Protein AF-A0A954KWS2-F1 (afdb_monomer)

Nearest PDB structures (foldseek):
  8ekq-assembly1_A  TM=3.239E-01  e=4.285E+00  Rattus norvegicus
  7t38-assembly1_A  TM=3.135E-01  e=3.886E+00  Rattus norvegicus

Sequence (169 aa):
MMNTNKTGQELPLSAANQIEFSQGGGTGGGTADVEVVRHWTRLLENAERLHTSGEYEVAIVVAQTACEVITERAISKAFGNKGVAELESPVTGFLISYNLGNERVRKLYDALAGDTVAGEGFWEAFKALAKTRNESVHSGRKVSETESRDGLDAASQLVAHIEQKNGLT

Radius of gyration: 21.04 Å; Cα contacts (8 Å, |Δi|>4): 162; chains: 1; bounding box: 71×42×58 Å

Mean predicted aligned error: 10.56 Å

Secondary structure (DSSP, 8-state):
---------PPP--------------------------HHHHHHHHHHHHHHTT-HHHHHHHHHHHHHHHHHHHHHHHHHHTT-GGGHHHHHTT-S---TTSHHHHHHHHHHH---GGGSTTHHHHHHHHHHHHHHHHH-----HHHHHHHHHHHHHHHHHHHHHHT--

pLDDT: mean 84.24, std 23.9, range [30.02, 98.81]

Solvent-accessible surface area (backbone atoms only — not comparable to full-atom values): 10022 Å² total; per-residue (Å²): 137,89,89,86,80,88,83,90,80,83,82,84,90,80,83,82,85,79,80,88,76,93,76,87,86,83,91,78,89,72,80,73,82,76,78,79,80,59,62,34,58,57,28,41,57,49,15,52,53,29,42,77,71,70,39,21,56,59,14,37,46,35,19,51,47,18,39,23,53,48,43,46,53,45,45,56,50,25,28,50,76,71,73,44,51,85,50,43,63,75,57,54,70,76,51,93,59,46,47,59,80,39,67,69,44,31,54,51,42,28,72,54,66,72,49,65,68,80,77,43,93,51,35,68,46,37,44,47,32,57,50,52,36,50,41,26,75,76,67,66,47,86,55,48,70,65,61,28,50,51,22,44,54,21,29,51,52,51,43,53,50,51,29,66,74,62,64,71,116

Structure (mmCIF, N/CA/C/O backbone):
data_AF-A0A954KWS2-F1
#
_entry.id   AF-A0A954KWS2-F1
#
loop_
_atom_site.group_PDB
_atom_site.id
_atom_site.type_symbol
_atom_site.label_atom_id
_atom_site.label_alt_id
_atom_site.label_comp_id
_atom_site.label_asym_id
_atom_site.label_entity_id
_atom_site.label_seq_id
_atom_site.pdbx_PDB_ins_code
_atom_site.Cartn_x
_atom_site.Cartn_y
_atom_site.Cartn_z
_atom_site.occupancy
_atom_site.B_iso_or_equiv
_atom_site.auth_seq_id
_atom_site.auth_comp_id
_atom_site.auth_asym_id
_atom_site.auth_atom_id
_atom_site.pdbx_PDB_model_num
ATOM 1 N N . MET A 1 1 ? 49.921 -15.240 36.204 1.00 37.91 1 MET A N 1
ATOM 2 C CA . MET A 1 1 ? 49.310 -13.976 36.663 1.00 37.91 1 MET A CA 1
ATOM 3 C C . MET A 1 1 ? 47.935 -13.862 36.032 1.00 37.91 1 MET A C 1
ATOM 5 O O . MET A 1 1 ? 47.823 -13.982 34.821 1.00 37.91 1 MET A O 1
ATOM 9 N N . MET A 1 2 ? 46.916 -13.748 36.879 1.00 37.06 2 MET A N 1
ATOM 10 C CA . MET A 1 2 ? 45.514 -13.494 36.539 1.00 37.06 2 M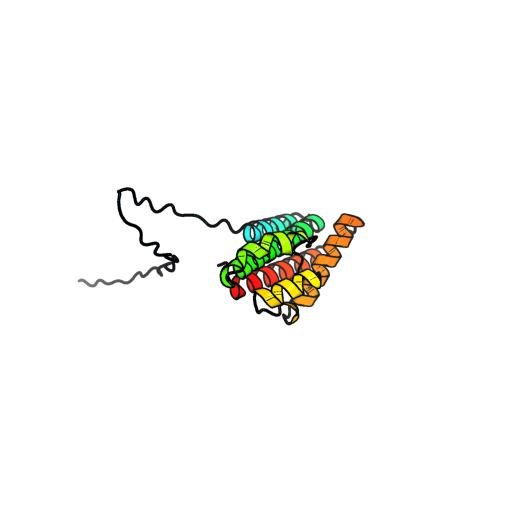ET A CA 1
ATOM 11 C C . MET A 1 2 ? 45.352 -12.085 35.945 1.00 37.06 2 MET A C 1
ATOM 13 O O . MET A 1 2 ? 46.013 -11.173 36.433 1.00 37.06 2 MET A O 1
ATOM 17 N N . ASN A 1 3 ? 44.433 -11.889 34.990 1.00 33.75 3 ASN A N 1
ATOM 18 C CA . ASN A 1 3 ? 43.172 -11.200 35.297 1.00 33.75 3 ASN A CA 1
ATOM 19 C C . ASN A 1 3 ? 42.101 -11.400 34.204 1.00 33.75 3 ASN A C 1
ATOM 21 O O . ASN A 1 3 ? 42.385 -11.370 33.010 1.00 33.75 3 ASN A O 1
ATOM 25 N N . THR A 1 4 ? 40.869 -11.593 34.663 1.00 49.59 4 THR A N 1
ATOM 26 C CA . THR A 1 4 ? 39.605 -11.791 33.938 1.00 49.59 4 THR A CA 1
ATOM 27 C C . THR A 1 4 ? 38.720 -10.549 34.053 1.00 49.59 4 THR A C 1
ATOM 29 O O . THR A 1 4 ? 38.647 -9.997 35.147 1.00 49.59 4 THR A O 1
ATOM 32 N N . ASN A 1 5 ? 37.970 -10.192 33.001 1.00 40.97 5 ASN A N 1
ATOM 33 C CA . ASN A 1 5 ? 36.494 -10.014 32.980 1.00 40.97 5 ASN A CA 1
ATOM 34 C C . ASN A 1 5 ? 36.049 -9.415 31.626 1.00 40.97 5 ASN A C 1
ATOM 36 O O . ASN A 1 5 ? 36.729 -8.541 31.103 1.00 40.97 5 ASN A O 1
ATOM 40 N N . LYS A 1 6 ? 35.062 -10.020 30.936 1.00 38.66 6 LYS A N 1
ATOM 41 C CA . LYS A 1 6 ? 33.593 -9.766 30.999 1.00 38.66 6 LYS A CA 1
ATOM 42 C C . LYS A 1 6 ? 33.274 -8.321 30.593 1.00 38.66 6 LYS A C 1
ATOM 44 O O . LYS A 1 6 ? 33.748 -7.411 31.250 1.00 38.66 6 LYS A O 1
ATOM 49 N N . THR A 1 7 ? 32.528 -8.070 29.518 1.00 39.88 7 THR A N 1
ATOM 50 C CA . THR A 1 7 ? 31.091 -8.379 29.424 1.00 39.88 7 THR A CA 1
ATOM 51 C C . THR A 1 7 ? 30.645 -8.534 27.966 1.00 39.88 7 THR A C 1
ATOM 53 O O . THR A 1 7 ? 30.790 -7.614 27.169 1.00 39.88 7 THR A O 1
ATOM 56 N N . GLY A 1 8 ? 30.042 -9.681 27.645 1.00 41.53 8 GLY A N 1
ATOM 57 C CA . GLY A 1 8 ? 29.026 -9.759 26.602 1.00 41.53 8 GLY A CA 1
ATOM 58 C C . GLY A 1 8 ? 27.692 -9.301 27.187 1.00 41.53 8 GLY A C 1
ATOM 59 O O . GLY A 1 8 ? 27.346 -9.698 28.301 1.00 41.53 8 GLY A O 1
ATOM 60 N N . GLN A 1 9 ? 26.969 -8.462 26.455 1.00 31.81 9 GLN A N 1
ATOM 61 C CA . GLN A 1 9 ? 25.540 -8.255 26.658 1.00 31.81 9 GLN A CA 1
ATOM 62 C C . GLN A 1 9 ? 24.864 -8.185 25.293 1.00 31.81 9 GLN A C 1
ATOM 64 O O . GLN A 1 9 ? 25.036 -7.230 24.540 1.00 31.81 9 GLN A O 1
ATOM 69 N N . GLU A 1 10 ? 24.121 -9.247 25.001 1.00 30.02 10 GLU A N 1
ATOM 70 C CA . GLU A 1 10 ? 23.057 -9.278 24.008 1.00 30.02 10 GLU A CA 1
ATOM 71 C C . GLU A 1 10 ? 21.898 -8.396 24.494 1.00 30.02 10 GLU A C 1
ATOM 73 O O . GLU A 1 10 ? 21.579 -8.353 25.686 1.00 30.02 10 GLU A O 1
ATOM 78 N N . LEU A 1 11 ? 21.293 -7.660 23.564 1.00 32.50 11 LEU A N 1
ATOM 79 C CA . LEU A 1 11 ? 20.122 -6.821 23.805 1.00 32.50 11 LEU A CA 1
ATOM 80 C C . LEU A 1 11 ? 18.876 -7.711 23.962 1.00 32.50 11 LEU A C 1
ATOM 82 O O . LEU A 1 11 ? 18.653 -8.574 23.111 1.00 32.50 11 LEU A O 1
ATOM 86 N N . PRO A 1 12 ? 18.031 -7.514 24.989 1.00 33.06 12 PRO A N 1
ATOM 87 C CA . PRO A 1 12 ? 16.812 -8.295 25.128 1.00 33.06 12 PRO A CA 1
ATOM 88 C C . PRO A 1 12 ? 15.719 -7.778 24.180 1.00 33.06 12 PRO A C 1
ATOM 90 O O . PRO A 1 12 ? 15.275 -6.634 24.280 1.00 33.06 12 PRO A O 1
ATOM 93 N N . LEU A 1 13 ? 15.244 -8.657 23.295 1.00 31.25 13 LEU A N 1
ATOM 94 C CA . LEU A 1 13 ? 13.924 -8.563 22.670 1.00 31.25 13 LEU A CA 1
ATOM 95 C C . LEU A 1 13 ? 12.867 -8.818 23.755 1.00 31.25 13 LEU A C 1
ATOM 97 O O . LEU A 1 13 ? 12.740 -9.938 24.241 1.00 31.25 13 LEU A O 1
ATOM 101 N N . SER A 1 14 ? 12.123 -7.791 24.165 1.00 33.34 14 SER A N 1
ATOM 102 C CA . SER A 1 14 ? 10.970 -7.962 25.056 1.00 33.34 14 SER A CA 1
ATOM 103 C C . SER A 1 14 ? 10.011 -6.778 24.963 1.00 33.34 14 SER A C 1
ATOM 105 O O . SER A 1 14 ? 10.201 -5.762 25.628 1.00 33.34 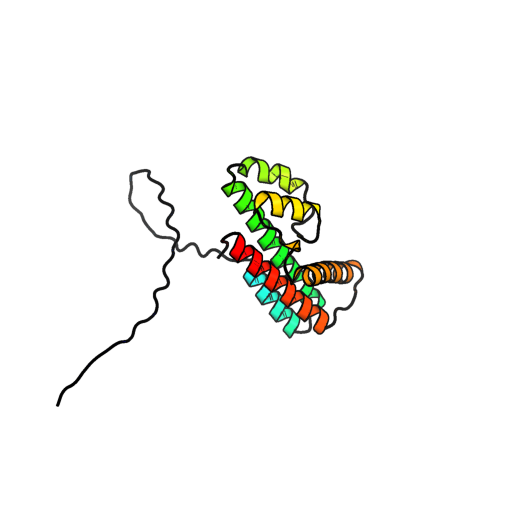14 SER A O 1
ATOM 107 N N . ALA A 1 15 ? 8.929 -6.966 24.211 1.00 31.33 15 ALA A N 1
ATOM 108 C CA . ALA A 1 15 ? 7.631 -6.369 24.512 1.00 31.33 15 ALA A CA 1
ATOM 109 C C . ALA A 1 15 ? 6.527 -7.275 23.938 1.00 31.33 15 ALA A C 1
ATOM 111 O O . ALA A 1 15 ? 5.853 -6.934 22.971 1.00 31.33 15 ALA A O 1
ATOM 112 N N . ALA A 1 16 ? 6.378 -8.474 24.510 1.00 32.84 16 ALA A N 1
ATOM 113 C CA . ALA A 1 16 ? 5.199 -9.301 24.281 1.00 32.84 16 ALA A CA 1
ATOM 114 C C . ALA A 1 16 ? 4.006 -8.646 24.994 1.00 32.84 16 ALA A C 1
ATOM 116 O O . ALA A 1 16 ? 4.032 -8.446 26.210 1.00 32.84 16 ALA A O 1
ATOM 117 N N . ASN A 1 17 ? 2.983 -8.279 24.228 1.00 35.03 17 ASN A N 1
ATOM 118 C CA . ASN A 1 17 ? 1.775 -7.640 24.733 1.00 35.03 17 ASN A CA 1
ATOM 119 C C . ASN A 1 17 ? 0.925 -8.700 25.463 1.00 35.03 17 ASN A C 1
ATOM 121 O O . ASN A 1 17 ? 0.274 -9.526 24.825 1.00 35.03 17 ASN A O 1
ATOM 125 N N . GLN A 1 18 ? 0.981 -8.728 26.798 1.00 31.30 18 GLN A N 1
ATOM 126 C CA . GLN A 1 18 ? 0.177 -9.635 27.621 1.00 31.30 18 GLN A CA 1
ATOM 127 C C . GLN A 1 18 ? -1.221 -9.040 27.816 1.00 31.30 18 GLN A C 1
ATOM 129 O O . GLN A 1 18 ? -1.381 -8.010 28.466 1.00 31.30 18 GLN A O 1
ATOM 134 N N . ILE A 1 19 ? -2.240 -9.686 27.251 1.00 36.72 19 ILE A N 1
ATOM 135 C CA . ILE A 1 19 ? -3.640 -9.394 27.566 1.00 36.72 19 ILE A CA 1
ATOM 136 C C . ILE A 1 19 ? -4.034 -10.306 28.733 1.00 36.72 19 ILE A C 1
ATOM 138 O O . ILE A 1 19 ? -4.178 -11.515 28.557 1.00 36.72 19 ILE A O 1
ATOM 142 N N . GLU A 1 20 ? -4.194 -9.740 29.931 1.00 30.69 20 GLU A N 1
ATOM 143 C CA . GLU A 1 20 ? -4.705 -10.466 31.096 1.00 30.69 20 GLU A CA 1
ATOM 144 C C . GLU A 1 20 ? -6.227 -10.649 30.982 1.00 30.69 20 GLU A C 1
ATOM 146 O O . GLU A 1 20 ? -7.001 -9.713 31.181 1.00 30.69 20 GLU A O 1
ATOM 151 N N . PHE A 1 21 ? -6.672 -11.874 30.694 1.00 32.56 21 PHE A N 1
ATOM 152 C CA . PHE A 1 21 ? -8.049 -12.299 30.951 1.00 32.56 21 PHE A CA 1
ATOM 153 C C . PHE A 1 21 ? -8.086 -13.135 32.233 1.00 32.56 21 PHE A C 1
ATOM 155 O O . PHE A 1 21 ? -7.603 -14.264 32.282 1.00 32.56 21 PHE A O 1
ATOM 162 N N . SER A 1 22 ? -8.684 -12.569 33.281 1.00 35.44 22 SER A N 1
ATOM 163 C CA . SER A 1 22 ? -9.008 -13.279 34.518 1.00 35.44 22 SER A CA 1
ATOM 164 C C . SER A 1 22 ? -10.291 -14.084 34.327 1.00 35.44 22 SER A C 1
ATOM 166 O O . SER A 1 22 ? -11.369 -13.497 34.330 1.00 35.44 22 SER A O 1
ATOM 168 N N . GLN A 1 23 ? -10.180 -15.411 34.193 1.00 37.34 23 GLN A N 1
ATOM 169 C CA . GLN A 1 23 ? -11.155 -16.374 34.724 1.00 37.34 23 GLN A CA 1
ATOM 170 C C . GLN A 1 23 ? -10.451 -17.683 35.108 1.00 37.34 23 GLN A C 1
ATOM 172 O O . GLN A 1 23 ? -9.559 -18.166 34.416 1.00 37.34 23 GLN A O 1
ATOM 177 N N . GLY A 1 24 ? -10.817 -18.204 36.279 1.00 37.44 24 GLY A N 1
ATOM 178 C CA . GLY A 1 24 ? -10.107 -19.271 36.969 1.00 37.44 24 GLY A CA 1
ATOM 179 C C . GLY A 1 24 ? -10.334 -20.684 36.430 1.00 37.44 24 GLY A C 1
ATOM 180 O O . GLY A 1 24 ? -11.378 -21.004 35.873 1.00 37.44 24 GLY A O 1
ATOM 181 N N . GLY A 1 25 ? -9.359 -21.540 36.752 1.00 35.59 25 GLY A N 1
ATOM 182 C CA . GLY A 1 25 ? -9.523 -22.985 36.898 1.00 35.59 25 GLY A CA 1
ATOM 183 C C . GLY A 1 25 ? -9.063 -23.843 35.718 1.00 35.59 25 GLY A C 1
ATOM 184 O O . GLY A 1 25 ? -9.838 -24.103 34.810 1.00 35.59 25 GLY A O 1
ATOM 185 N N . GLY A 1 26 ? -7.851 -24.409 35.823 1.00 34.16 26 GLY A N 1
ATOM 186 C CA . GLY A 1 26 ? -7.528 -25.703 35.199 1.00 34.16 26 GLY A CA 1
ATOM 187 C C . GLY A 1 26 ? -6.439 -25.717 34.122 1.00 34.16 26 GLY A C 1
ATOM 188 O O . GLY A 1 26 ? -6.732 -25.663 32.938 1.00 34.16 26 GLY A O 1
ATOM 189 N N . THR A 1 27 ? -5.191 -25.896 34.574 1.00 48.62 27 THR A N 1
ATOM 190 C CA . THR A 1 27 ? -4.136 -26.761 33.993 1.00 48.62 27 THR A CA 1
ATOM 191 C C . THR A 1 27 ? -4.002 -26.856 32.465 1.00 48.62 27 THR A C 1
ATOM 193 O O . THR A 1 27 ? -4.647 -27.688 31.831 1.00 48.62 27 THR A O 1
ATOM 196 N N . GLY A 1 28 ? -3.026 -26.122 31.916 1.00 40.84 28 GLY A N 1
ATOM 197 C CA . GLY A 1 28 ? -2.479 -26.363 30.574 1.00 40.84 28 GLY A CA 1
ATOM 198 C C . GLY A 1 28 ? -1.927 -25.117 29.881 1.00 40.84 28 GLY A C 1
ATOM 199 O O . GLY A 1 28 ? -2.295 -24.850 28.745 1.00 40.84 28 GLY A O 1
ATOM 200 N N . GLY A 1 29 ? -1.086 -24.326 30.555 1.00 41.09 29 GLY A N 1
ATOM 201 C CA . GLY A 1 29 ? -0.498 -23.106 29.991 1.00 41.09 29 GLY A CA 1
ATOM 202 C C . GLY A 1 29 ? 0.621 -23.400 28.991 1.00 41.09 29 GLY A C 1
ATOM 203 O O . GLY A 1 29 ? 1.785 -23.151 29.286 1.00 41.09 29 GLY A O 1
ATOM 204 N N . GLY A 1 30 ? 0.282 -23.956 27.829 1.00 42.34 30 GLY A N 1
ATOM 205 C CA . GLY A 1 30 ? 1.146 -23.877 26.658 1.00 42.34 30 GLY A CA 1
ATOM 206 C C . GLY A 1 30 ? 1.025 -22.474 26.079 1.00 42.34 30 GLY A C 1
ATOM 207 O O . GLY A 1 30 ? -0.010 -22.134 25.512 1.00 42.34 30 GLY A O 1
ATOM 208 N N . THR A 1 31 ? 2.052 -21.643 26.243 1.00 44.69 31 THR A N 1
ATOM 209 C CA . THR A 1 31 ? 2.180 -20.396 25.486 1.00 44.69 31 THR A CA 1
ATOM 210 C C . THR A 1 31 ? 2.391 -20.780 24.027 1.00 44.69 31 THR A C 1
ATOM 212 O O . THR A 1 31 ? 3.502 -21.112 23.618 1.00 44.69 31 THR A O 1
ATOM 215 N N . ALA A 1 32 ? 1.309 -20.835 23.253 1.00 53.00 32 ALA A N 1
ATOM 216 C CA . ALA A 1 32 ? 1.423 -20.881 21.809 1.00 53.00 32 ALA A CA 1
ATOM 217 C C . ALA A 1 32 ? 2.050 -19.551 21.378 1.00 53.00 32 ALA A C 1
ATOM 219 O O . ALA A 1 32 ? 1.428 -18.502 21.549 1.00 53.00 32 ALA A O 1
ATOM 220 N N . ASP A 1 33 ? 3.279 -19.592 20.865 1.00 43.78 33 ASP A N 1
ATOM 221 C CA . ASP A 1 33 ? 3.847 -18.473 20.118 1.00 43.78 33 ASP A CA 1
ATOM 222 C C . ASP A 1 33 ? 2.984 -18.292 18.869 1.00 43.78 33 ASP A C 1
ATOM 224 O O . ASP A 1 33 ? 3.109 -19.006 17.872 1.00 43.78 33 ASP A O 1
ATOM 228 N N . VAL A 1 34 ? 2.017 -17.383 18.963 1.00 55.28 34 VAL A N 1
ATOM 229 C CA . VAL A 1 34 ? 1.216 -16.973 17.818 1.00 55.28 34 VAL A CA 1
ATOM 230 C C . VAL A 1 34 ? 2.100 -16.051 16.992 1.00 55.28 34 VAL A C 1
ATOM 232 O O . VAL A 1 34 ? 2.187 -14.852 17.250 1.00 55.28 34 VAL A O 1
ATOM 235 N N . GLU A 1 35 ? 2.784 -16.615 15.999 1.00 55.91 35 GLU A N 1
ATOM 236 C CA . GLU A 1 35 ? 3.460 -15.818 14.982 1.00 55.91 35 GLU A CA 1
ATOM 237 C C . GLU A 1 35 ? 2.389 -15.058 14.185 1.00 55.91 35 GLU A C 1
ATOM 239 O O . GLU A 1 35 ? 1.656 -15.626 13.370 1.00 55.91 35 GLU A O 1
ATOM 244 N N . VAL A 1 36 ? 2.263 -13.756 14.441 1.00 64.31 36 VAL A N 1
ATOM 245 C CA . VAL A 1 36 ? 1.394 -12.885 13.648 1.00 64.31 36 VAL A CA 1
ATOM 246 C C . VAL A 1 36 ? 2.033 -12.718 12.272 1.00 64.31 36 VAL A C 1
ATOM 248 O O . VAL A 1 36 ? 2.966 -11.937 12.085 1.00 64.31 36 VAL A O 1
ATOM 251 N N . VAL A 1 37 ? 1.526 -13.462 11.290 1.00 76.44 37 VAL A N 1
ATOM 252 C CA . VAL A 1 37 ? 1.991 -13.360 9.905 1.00 76.44 37 VAL A CA 1
ATOM 253 C C . VAL A 1 37 ? 1.596 -11.999 9.329 1.00 76.44 37 VAL A C 1
ATOM 255 O O . VAL A 1 37 ? 0.427 -11.734 9.042 1.00 76.44 37 VAL A O 1
ATOM 258 N N . ARG A 1 38 ? 2.590 -11.138 9.093 1.00 88.75 38 ARG A N 1
ATOM 259 C CA . ARG A 1 38 ? 2.404 -9.850 8.410 1.00 88.75 38 ARG A CA 1
ATOM 260 C C . ARG A 1 38 ? 2.329 -10.061 6.908 1.00 88.75 38 ARG A C 1
ATOM 262 O O . ARG A 1 38 ? 3.324 -10.002 6.186 1.00 88.75 38 ARG A O 1
ATOM 269 N N . HIS A 1 39 ? 1.124 -10.350 6.429 1.00 93.44 39 HIS A N 1
ATOM 270 C CA . HIS A 1 39 ? 0.891 -10.629 5.012 1.00 93.44 39 HIS A CA 1
ATOM 271 C C . HIS A 1 39 ? 1.349 -9.484 4.096 1.00 93.44 39 HIS A C 1
ATOM 273 O O . HIS A 1 39 ? 1.889 -9.759 3.029 1.00 93.44 39 HIS A O 1
ATOM 279 N N . TRP A 1 40 ? 1.204 -8.223 4.516 1.00 96.06 40 TRP A N 1
ATOM 280 C CA . TRP A 1 40 ? 1.677 -7.067 3.746 1.00 96.06 40 TRP A CA 1
ATOM 281 C C . TRP A 1 40 ? 3.208 -7.031 3.609 1.00 96.06 40 TRP A C 1
ATOM 283 O O . TRP A 1 40 ? 3.701 -6.721 2.530 1.00 96.06 40 TRP A O 1
ATOM 293 N N . THR A 1 41 ? 3.967 -7.430 4.636 1.00 95.75 41 THR A N 1
ATOM 294 C CA . THR A 1 41 ? 5.435 -7.539 4.565 1.00 95.75 41 THR A CA 1
ATOM 295 C C . THR A 1 41 ? 5.853 -8.584 3.536 1.00 95.75 41 THR A C 1
ATOM 297 O O . THR A 1 41 ? 6.631 -8.284 2.635 1.00 95.75 41 THR A O 1
ATOM 300 N N . ARG A 1 42 ? 5.252 -9.782 3.586 1.00 96.75 42 ARG A N 1
ATOM 301 C CA . ARG A 1 42 ? 5.518 -10.842 2.594 1.00 96.75 42 ARG A CA 1
ATOM 302 C C . ARG A 1 42 ? 5.145 -10.417 1.171 1.00 96.75 42 ARG A C 1
ATOM 304 O O . ARG A 1 42 ? 5.783 -10.839 0.210 1.00 96.75 42 ARG A O 1
ATOM 311 N N . LEU A 1 43 ? 4.100 -9.603 1.013 1.00 98.44 43 LEU A N 1
ATOM 312 C CA . LEU A 1 43 ? 3.726 -9.046 -0.287 1.00 98.44 43 LEU A CA 1
ATOM 313 C C . LEU A 1 43 ? 4.783 -8.057 -0.794 1.00 98.44 43 LEU A C 1
ATOM 315 O O . LEU A 1 43 ? 5.191 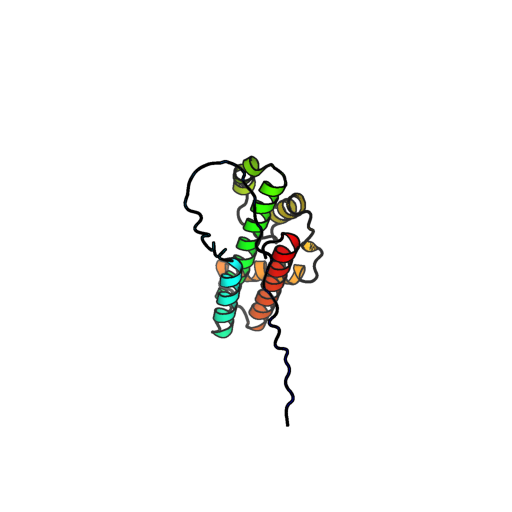-8.187 -1.943 1.00 98.44 43 LEU A O 1
ATOM 319 N N . LEU A 1 44 ? 5.288 -7.140 0.039 1.00 98.31 44 LEU A N 1
ATOM 320 C CA . LEU A 1 44 ? 6.379 -6.239 -0.361 1.00 98.31 44 LEU A CA 1
ATOM 321 C C . LEU A 1 44 ? 7.663 -7.000 -0.721 1.00 98.31 44 LEU A C 1
ATOM 323 O O . LEU A 1 44 ? 8.266 -6.720 -1.753 1.00 98.31 44 LEU A O 1
ATOM 327 N N . GLU A 1 45 ? 8.040 -8.017 0.056 1.00 98.19 45 GLU A N 1
ATOM 328 C CA . GLU A 1 45 ? 9.188 -8.882 -0.258 1.00 98.19 45 GLU A CA 1
ATOM 329 C C . GLU A 1 45 ? 9.024 -9.576 -1.620 1.00 98.19 45 GLU A C 1
ATOM 331 O O . GLU A 1 45 ? 9.961 -9.657 -2.418 1.00 98.19 45 GLU A O 1
ATOM 336 N N . ASN A 1 46 ? 7.818 -10.064 -1.920 1.00 98.56 46 ASN A N 1
ATOM 337 C CA . ASN A 1 46 ? 7.523 -10.662 -3.218 1.00 98.56 46 ASN A CA 1
ATOM 338 C C . ASN A 1 46 ? 7.518 -9.623 -4.348 1.00 98.56 46 ASN A C 1
ATOM 340 O O . ASN A 1 46 ? 7.999 -9.931 -5.438 1.00 98.56 46 ASN A O 1
ATOM 344 N N . ALA A 1 47 ? 7.020 -8.409 -4.103 1.00 98.69 47 ALA A N 1
ATOM 345 C CA . ALA A 1 47 ? 7.074 -7.316 -5.070 1.00 98.69 47 ALA A CA 1
ATOM 346 C C . ALA A 1 47 ? 8.527 -6.965 -5.430 1.00 98.69 47 ALA A C 1
ATOM 348 O O . ALA A 1 47 ? 8.848 -6.861 -6.612 1.00 98.69 47 ALA A O 1
ATOM 349 N N . GLU A 1 48 ? 9.422 -6.887 -4.444 1.00 98.69 48 GLU A N 1
ATOM 350 C CA . GLU A 1 48 ? 10.857 -6.657 -4.670 1.00 98.69 48 GLU A CA 1
ATOM 351 C C . GLU A 1 48 ? 11.514 -7.774 -5.489 1.00 98.69 48 GLU A C 1
ATOM 353 O O . GLU A 1 48 ? 12.295 -7.523 -6.413 1.00 98.69 48 GLU A O 1
ATOM 358 N N . ARG A 1 49 ? 11.163 -9.035 -5.211 1.00 98.75 49 ARG A N 1
ATOM 359 C CA . ARG A 1 49 ? 11.647 -10.176 -6.005 1.00 98.75 49 ARG A CA 1
ATOM 360 C C . ARG A 1 49 ? 11.178 -10.114 -7.457 1.00 98.75 49 ARG A C 1
ATOM 362 O O . ARG A 1 49 ? 11.961 -10.412 -8.359 1.00 98.75 49 ARG A O 1
ATOM 369 N N . LEU A 1 50 ? 9.920 -9.739 -7.684 1.00 98.81 50 LEU A N 1
ATOM 370 C CA . LEU A 1 50 ? 9.354 -9.572 -9.024 1.00 98.81 50 LEU A CA 1
ATOM 371 C C . LEU A 1 50 ? 10.044 -8.431 -9.773 1.00 98.81 50 LEU A C 1
ATOM 373 O O . LEU A 1 50 ? 10.472 -8.624 -10.908 1.00 98.81 50 LEU A O 1
ATOM 377 N N . HIS A 1 51 ? 10.244 -7.292 -9.110 1.00 98.69 51 HIS A N 1
ATOM 378 C CA . HIS A 1 51 ? 10.982 -6.160 -9.662 1.00 98.69 51 HIS A CA 1
ATOM 379 C C . HIS A 1 51 ? 12.400 -6.566 -10.083 1.00 98.69 51 HIS A C 1
ATOM 381 O O . HIS A 1 51 ? 12.802 -6.334 -11.221 1.00 98.69 51 HIS A O 1
ATOM 387 N N . THR A 1 52 ? 13.125 -7.264 -9.206 1.00 98.56 52 THR A N 1
ATOM 388 C CA . THR A 1 52 ? 14.486 -7.759 -9.485 1.00 98.56 52 THR A CA 1
ATOM 389 C C . THR A 1 52 ? 14.523 -8.750 -10.656 1.00 98.56 52 THR A C 1
ATOM 391 O O . THR A 1 52 ? 15.537 -8.879 -11.335 1.00 98.56 52 THR A O 1
ATOM 394 N N . SER A 1 53 ? 13.411 -9.441 -10.919 1.00 98.50 53 SER A N 1
ATOM 395 C CA . SER A 1 53 ? 13.274 -10.388 -12.033 1.00 98.50 53 SER A CA 1
ATOM 396 C C . SER A 1 53 ? 12.844 -9.723 -13.351 1.00 98.50 53 SER A C 1
ATOM 398 O O . SER A 1 53 ? 12.683 -10.421 -14.347 1.00 98.50 53 SER A O 1
ATOM 400 N N . GLY A 1 54 ? 12.649 -8.399 -13.374 1.00 98.38 54 GLY A N 1
ATOM 401 C CA . GLY A 1 54 ? 12.164 -7.659 -14.544 1.00 98.38 54 GLY A CA 1
ATOM 402 C C . GLY A 1 54 ? 10.643 -7.700 -14.742 1.00 98.38 54 GLY A C 1
ATOM 403 O O . GLY A 1 54 ? 10.145 -7.198 -15.746 1.00 98.38 54 GLY A O 1
ATOM 404 N N . GLU A 1 55 ? 9.892 -8.267 -13.793 1.00 98.44 55 GLU A N 1
ATOM 405 C CA . GLU A 1 55 ? 8.428 -8.403 -13.840 1.00 98.44 55 GLU A CA 1
ATOM 406 C C . GLU A 1 55 ? 7.748 -7.157 -13.240 1.00 98.44 55 GLU A C 1
ATOM 408 O O . GLU A 1 55 ? 7.038 -7.220 -12.231 1.00 98.44 55 GLU A O 1
ATOM 413 N N . TYR A 1 56 ? 8.014 -5.992 -13.832 1.00 98.56 56 TYR A N 1
ATOM 414 C CA . TYR A 1 56 ? 7.692 -4.674 -13.271 1.00 98.56 56 TYR A CA 1
ATOM 415 C C . TYR A 1 56 ? 6.194 -4.426 -13.062 1.00 98.56 56 TYR A C 1
ATOM 417 O O . TYR A 1 56 ? 5.784 -3.887 -12.030 1.00 98.56 56 TYR A O 1
ATOM 425 N N . GLU A 1 57 ? 5.362 -4.839 -14.016 1.00 98.31 57 GLU A N 1
ATOM 426 C CA . GLU A 1 57 ? 3.906 -4.731 -13.936 1.00 98.31 57 GLU A CA 1
ATOM 427 C C . GLU A 1 57 ? 3.354 -5.536 -12.755 1.00 98.31 57 GLU A C 1
ATOM 429 O O . GLU A 1 57 ? 2.545 -5.040 -11.966 1.00 98.31 57 GLU A O 1
ATOM 434 N N . VAL A 1 58 ? 3.828 -6.776 -12.606 1.00 98.31 58 VAL A N 1
ATOM 435 C CA . VAL A 1 58 ? 3.400 -7.678 -11.532 1.00 98.31 58 VAL A CA 1
ATOM 436 C C . VAL A 1 58 ? 3.906 -7.168 -10.184 1.00 98.31 58 VAL A C 1
ATOM 438 O O . VAL A 1 58 ? 3.155 -7.185 -9.209 1.00 98.31 58 VAL A O 1
ATOM 441 N N . ALA A 1 59 ? 5.134 -6.644 -10.131 1.00 98.69 59 ALA A N 1
ATOM 442 C CA . ALA A 1 59 ? 5.690 -6.027 -8.931 1.00 98.69 59 ALA A CA 1
ATOM 443 C C . ALA A 1 59 ? 4.799 -4.883 -8.416 1.00 98.69 59 ALA A C 1
ATOM 445 O O . ALA A 1 59 ? 4.456 -4.860 -7.235 1.00 98.69 59 ALA A O 1
ATOM 446 N N . ILE A 1 60 ? 4.337 -3.994 -9.304 1.00 98.44 60 ILE A N 1
ATOM 447 C CA . ILE A 1 60 ? 3.412 -2.902 -8.958 1.00 98.44 60 ILE A CA 1
ATOM 448 C C . ILE A 1 60 ? 2.072 -3.427 -8.426 1.00 98.44 60 ILE A C 1
ATOM 450 O O . ILE A 1 60 ? 1.546 -2.898 -7.444 1.00 98.44 60 ILE A O 1
ATOM 454 N N . VAL A 1 61 ? 1.507 -4.468 -9.046 1.00 98.31 61 VAL A N 1
ATOM 455 C CA . VAL A 1 61 ? 0.245 -5.076 -8.587 1.00 98.31 61 VAL A CA 1
ATOM 456 C C . VAL A 1 61 ? 0.394 -5.642 -7.175 1.00 98.31 61 VAL A C 1
ATOM 458 O O . VAL A 1 61 ? -0.457 -5.399 -6.314 1.00 98.31 61 VAL A O 1
ATOM 461 N N . VAL A 1 62 ? 1.479 -6.371 -6.916 1.00 98.69 62 VAL A N 1
ATOM 462 C CA . VAL A 1 62 ? 1.738 -6.982 -5.607 1.00 98.69 62 VAL A CA 1
ATOM 463 C C . VAL A 1 62 ? 2.037 -5.914 -4.548 1.00 98.69 62 VAL A C 1
ATOM 465 O O . VAL A 1 62 ? 1.492 -5.994 -3.447 1.00 98.69 62 VAL A O 1
ATOM 468 N N . ALA A 1 63 ? 2.804 -4.874 -4.887 1.00 98.62 63 ALA A N 1
ATOM 469 C CA . ALA A 1 63 ? 3.073 -3.745 -3.995 1.00 98.62 63 ALA A CA 1
ATOM 470 C C . ALA A 1 63 ? 1.781 -3.011 -3.597 1.00 98.62 63 ALA A C 1
ATOM 472 O O . ALA A 1 63 ? 1.518 -2.807 -2.413 1.00 98.62 63 ALA A O 1
ATOM 473 N N . GLN A 1 64 ? 0.911 -2.706 -4.565 1.00 98.25 64 GLN A N 1
ATOM 474 C CA . GLN A 1 64 ? -0.400 -2.109 -4.292 1.00 98.25 64 GLN A CA 1
ATOM 475 C C . GLN A 1 64 ? -1.278 -3.022 -3.418 1.00 98.25 64 GLN A C 1
ATOM 477 O O . GLN A 1 64 ? -2.004 -2.538 -2.550 1.00 98.25 64 GLN A O 1
ATOM 482 N N . THR A 1 65 ? -1.200 -4.341 -3.616 1.00 98.44 65 THR A N 1
ATOM 483 C CA . THR A 1 65 ? -1.926 -5.314 -2.783 1.00 98.44 65 THR A CA 1
ATOM 484 C C . THR A 1 65 ? -1.442 -5.268 -1.332 1.00 98.44 65 THR A C 1
ATOM 486 O O . THR A 1 65 ? -2.261 -5.331 -0.419 1.00 98.44 65 THR A O 1
ATOM 489 N N . ALA A 1 66 ? -0.137 -5.093 -1.091 1.00 98.44 66 ALA A N 1
ATOM 490 C CA . ALA A 1 66 ? 0.394 -4.914 0.262 1.00 98.44 66 ALA A CA 1
ATOM 491 C C . ALA A 1 66 ? -0.227 -3.693 0.962 1.00 98.44 66 ALA A C 1
ATOM 493 O O . ALA A 1 66 ? -0.656 -3.799 2.113 1.00 98.44 66 ALA A O 1
ATOM 494 N N . CYS A 1 67 ? -0.339 -2.565 0.250 1.00 98.62 67 CYS A N 1
ATOM 495 C CA . CYS A 1 67 ? -0.971 -1.343 0.751 1.00 98.62 67 CYS A CA 1
ATOM 496 C C . CYS A 1 67 ? -2.455 -1.539 1.099 1.00 98.62 67 CYS A C 1
ATOM 498 O O . CYS A 1 67 ? -2.926 -1.046 2.124 1.00 98.62 67 CYS A O 1
ATOM 500 N N . GLU A 1 68 ? -3.201 -2.257 0.259 1.00 98.38 68 GLU A N 1
ATOM 501 C CA . GLU A 1 68 ? -4.621 -2.542 0.497 1.00 98.38 68 GLU A CA 1
ATOM 502 C C . GLU A 1 68 ? -4.808 -3.458 1.714 1.00 98.38 68 GLU A C 1
ATOM 504 O O . GLU A 1 68 ? -5.624 -3.156 2.583 1.00 98.38 68 GLU A O 1
ATOM 509 N N . VAL A 1 69 ? -3.988 -4.507 1.837 1.00 97.94 69 VAL A N 1
ATOM 510 C CA . VAL A 1 69 ? -4.034 -5.437 2.976 1.00 97.94 69 VAL A CA 1
ATOM 511 C C . VAL A 1 69 ? -3.711 -4.729 4.289 1.00 97.94 69 VAL A C 1
ATOM 513 O O . VAL A 1 69 ? -4.412 -4.933 5.278 1.00 97.94 69 VAL A O 1
ATOM 516 N N . ILE A 1 70 ? -2.672 -3.889 4.346 1.00 97.69 70 ILE A N 1
ATOM 517 C CA . ILE A 1 70 ? -2.372 -3.182 5.598 1.00 97.69 70 ILE A CA 1
ATOM 518 C C . ILE A 1 70 ? -3.447 -2.139 5.940 1.00 97.69 70 ILE A C 1
ATOM 520 O O . ILE A 1 70 ? -3.788 -1.973 7.111 1.00 97.69 70 ILE A O 1
ATOM 524 N N . THR A 1 71 ? -4.027 -1.479 4.933 1.00 98.06 71 THR A N 1
ATOM 525 C CA . THR A 1 71 ? -5.117 -0.515 5.136 1.00 98.06 71 THR A CA 1
ATOM 526 C C . THR A 1 71 ? -6.343 -1.202 5.729 1.00 98.06 71 THR A C 1
ATOM 528 O O . THR A 1 71 ? -6.915 -0.700 6.695 1.00 98.06 71 THR A O 1
ATOM 531 N N . GLU A 1 72 ? -6.722 -2.367 5.198 1.00 97.25 72 GLU A N 1
ATOM 532 C CA . GLU A 1 72 ? -7.794 -3.197 5.753 1.00 97.25 72 GLU A CA 1
ATOM 533 C C . GLU A 1 72 ? -7.536 -3.498 7.234 1.00 97.25 72 GLU A C 1
ATOM 535 O O . GLU A 1 72 ? -8.382 -3.214 8.079 1.00 97.25 72 GLU A O 1
ATOM 540 N N . ARG A 1 73 ? -6.331 -3.974 7.572 1.00 96.94 73 ARG A N 1
ATOM 541 C CA . ARG A 1 73 ? -5.960 -4.306 8.958 1.00 96.94 73 ARG A CA 1
ATOM 542 C C . ARG A 1 73 ? -6.009 -3.102 9.891 1.00 96.94 73 ARG A C 1
ATOM 544 O O . ARG A 1 73 ? -6.465 -3.238 11.027 1.00 96.94 73 ARG A O 1
ATOM 551 N N . ALA A 1 74 ? -5.564 -1.938 9.425 1.00 96.94 74 ALA A N 1
ATOM 552 C CA . ALA A 1 74 ? -5.638 -0.703 10.194 1.00 96.94 74 ALA A CA 1
ATOM 553 C C . ALA A 1 74 ? -7.091 -0.280 10.448 1.00 96.94 74 ALA A C 1
ATOM 555 O O . ALA A 1 74 ? -7.438 0.053 11.581 1.00 96.94 74 ALA A O 1
ATOM 556 N N . ILE A 1 75 ? -7.954 -0.365 9.432 1.00 97.06 75 ILE A N 1
ATOM 557 C CA . ILE A 1 75 ? -9.384 -0.063 9.560 1.00 97.06 75 ILE A CA 1
ATOM 558 C C . ILE A 1 75 ? -10.062 -1.027 10.542 1.00 97.06 75 ILE A C 1
ATOM 560 O O . ILE A 1 75 ? -10.722 -0.560 11.471 1.00 97.06 75 ILE A O 1
ATOM 564 N N . SER A 1 76 ? -9.855 -2.341 10.405 1.00 96.25 76 SER A N 1
ATOM 565 C CA . SER A 1 76 ? -10.409 -3.347 11.326 1.00 96.25 76 SER A CA 1
ATOM 566 C C . SER A 1 76 ?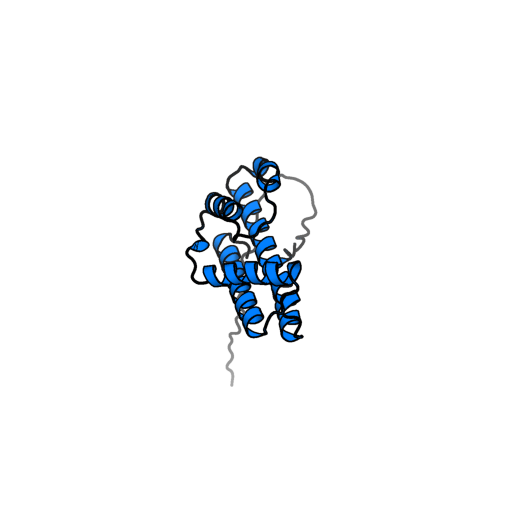 -9.985 -3.089 12.771 1.00 96.25 76 SER A C 1
ATOM 568 O O . SER A 1 76 ? -10.807 -3.058 13.689 1.00 96.25 76 SER A O 1
ATOM 570 N N . LYS A 1 77 ? -8.691 -2.820 12.991 1.00 95.56 77 LYS A N 1
ATOM 571 C CA . LYS A 1 77 ? -8.175 -2.483 14.322 1.00 95.56 77 LYS A CA 1
ATOM 572 C C . LYS A 1 77 ? -8.807 -1.199 14.867 1.00 95.56 77 LYS A C 1
ATOM 574 O O . LYS A 1 77 ? -9.145 -1.140 16.048 1.00 95.56 77 LYS A O 1
ATOM 579 N N . ALA A 1 78 ? -8.996 -0.184 14.028 1.00 96.62 78 ALA A N 1
ATOM 580 C CA . ALA A 1 78 ? -9.590 1.083 14.436 1.00 96.62 78 ALA A CA 1
ATOM 581 C C . ALA A 1 78 ? -11.078 0.953 14.814 1.00 96.62 78 ALA A C 1
ATOM 583 O O . ALA A 1 78 ? -11.502 1.573 15.792 1.00 96.62 78 ALA A O 1
ATOM 584 N N . PHE A 1 79 ? -11.855 0.113 14.117 1.00 97.38 79 PHE A N 1
ATOM 585 C CA . PHE A 1 79 ? -13.222 -0.238 14.531 1.00 97.38 79 PHE A CA 1
ATOM 586 C C . PHE A 1 79 ? -13.245 -0.868 15.929 1.00 97.38 79 PHE A C 1
ATOM 588 O O . PHE A 1 79 ? -14.007 -0.424 16.793 1.00 97.38 79 PHE A O 1
ATOM 595 N N . GLY A 1 80 ? -12.364 -1.846 16.172 1.00 96.25 80 GLY A N 1
ATOM 596 C CA . GLY A 1 80 ? -12.211 -2.482 17.483 1.00 96.25 80 GLY A CA 1
ATOM 597 C C . GLY A 1 80 ? -11.839 -1.484 18.583 1.00 96.25 80 GLY A C 1
ATOM 598 O O . GLY A 1 80 ? -12.498 -1.427 19.619 1.00 96.25 80 GLY A O 1
ATOM 599 N N . ASN A 1 81 ? -10.846 -0.627 18.333 1.00 95.38 81 ASN A N 1
ATOM 600 C CA . ASN A 1 81 ? -10.379 0.375 19.297 1.00 95.38 81 ASN A CA 1
ATOM 601 C C . ASN A 1 81 ? -11.442 1.427 19.650 1.00 95.38 81 ASN A C 1
ATOM 603 O O . ASN A 1 81 ? -11.422 1.969 20.754 1.00 95.38 81 ASN A O 1
ATOM 607 N N . LYS A 1 82 ? -12.361 1.739 18.729 1.00 95.69 82 LYS A N 1
ATOM 608 C CA . LYS A 1 82 ? -13.472 2.669 18.981 1.00 95.69 82 LYS A CA 1
ATOM 609 C C . LYS A 1 82 ? -14.690 2.013 19.637 1.00 95.69 82 LYS A C 1
ATOM 611 O O . LYS A 1 82 ? -15.642 2.724 19.945 1.00 95.69 82 LYS A O 1
ATOM 616 N N . GLY A 1 83 ? -14.675 0.695 19.845 1.00 96.19 83 GLY A N 1
ATOM 617 C CA . GLY A 1 83 ? -15.797 -0.031 20.441 1.00 96.19 83 GLY A CA 1
ATOM 618 C C . GLY A 1 83 ? -17.039 -0.083 19.549 1.00 96.19 83 GLY A C 1
ATOM 619 O O . GLY A 1 83 ? -18.144 -0.129 20.074 1.00 96.19 83 GLY A O 1
ATOM 620 N N . VAL A 1 84 ? -16.852 -0.039 18.225 1.00 97.31 84 VAL A N 1
ATOM 621 C CA . VAL A 1 84 ? -17.924 -0.089 17.210 1.00 97.31 84 VAL A CA 1
ATOM 622 C C . VAL A 1 84 ? -17.670 -1.208 16.192 1.00 97.31 84 VAL A C 1
ATOM 624 O O . VAL A 1 84 ? -17.898 -1.054 14.991 1.00 97.31 84 VAL A O 1
ATOM 627 N N . ALA A 1 85 ? -17.121 -2.333 16.655 1.00 96.69 85 ALA A N 1
ATOM 628 C CA . ALA A 1 85 ? -16.743 -3.467 15.808 1.00 96.69 85 ALA A CA 1
ATOM 629 C C . ALA A 1 85 ? -17.936 -4.051 15.029 1.00 96.69 85 ALA A C 1
ATOM 631 O O . ALA A 1 85 ? -17.786 -4.520 13.905 1.00 96.69 85 ALA A O 1
ATOM 632 N N . GLU A 1 86 ? -19.146 -3.962 15.579 1.00 96.62 86 GLU A N 1
ATOM 633 C CA . GLU A 1 86 ? -20.393 -4.366 14.930 1.00 96.62 86 GLU A CA 1
ATOM 634 C C . GLU A 1 86 ? -20.713 -3.562 13.660 1.00 96.62 86 GLU A C 1
ATOM 636 O O . GLU A 1 86 ? -21.453 -4.042 12.799 1.00 96.62 86 GLU A O 1
ATOM 641 N N 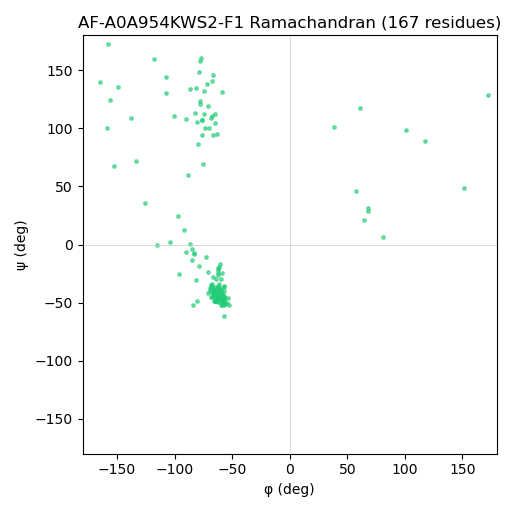. LEU A 1 87 ? -20.146 -2.358 13.520 1.00 96.94 87 LEU A N 1
ATOM 642 C CA . LEU A 1 87 ? -20.304 -1.529 12.329 1.00 96.94 87 LEU A CA 1
ATOM 643 C C . LEU A 1 87 ? -19.303 -1.875 11.225 1.00 96.94 87 LEU A C 1
ATOM 645 O O . LEU A 1 87 ? -19.507 -1.435 10.097 1.00 96.94 87 LEU A O 1
ATOM 649 N N . GLU A 1 88 ? -18.255 -2.654 11.509 1.00 96.44 88 GLU A N 1
ATOM 650 C CA . GLU A 1 88 ? -17.197 -2.935 10.537 1.00 96.44 88 GLU A CA 1
ATOM 651 C C . GLU A 1 88 ? -17.772 -3.552 9.261 1.00 96.44 88 GLU A C 1
ATOM 653 O O . GLU A 1 88 ? -17.708 -2.931 8.206 1.00 96.44 88 GLU A O 1
ATOM 658 N N . SER A 1 89 ? -18.400 -4.726 9.358 1.00 96.62 89 SER A N 1
ATOM 659 C CA . SER A 1 89 ? -18.954 -5.439 8.200 1.00 96.62 89 SER A CA 1
ATOM 660 C C . SER A 1 89 ? -19.986 -4.631 7.393 1.00 96.62 89 SER A C 1
ATOM 662 O O . SER A 1 89 ? -19.825 -4.541 6.172 1.00 96.62 89 SER A O 1
ATOM 664 N N . PRO A 1 90 ? -21.028 -4.017 7.997 1.00 96.50 90 PRO A N 1
ATOM 665 C CA . PRO A 1 90 ? -21.995 -3.244 7.223 1.00 96.50 90 PRO A CA 1
ATOM 666 C C . PRO A 1 90 ? -21.390 -1.979 6.603 1.00 96.50 90 PRO A C 1
ATOM 668 O O . PRO A 1 90 ? -21.868 -1.554 5.558 1.00 96.50 90 PRO A O 1
ATOM 671 N N . VAL A 1 91 ? -20.349 -1.377 7.191 1.00 95.06 91 VAL A N 1
ATOM 672 C CA . VAL A 1 91 ? -19.686 -0.197 6.611 1.00 95.06 91 VAL A CA 1
ATOM 673 C C . VAL A 1 91 ? -18.706 -0.597 5.507 1.00 95.06 91 VAL A C 1
ATOM 675 O O . VAL A 1 91 ? -18.746 -0.022 4.416 1.00 95.06 91 VAL A O 1
ATOM 678 N N . THR A 1 92 ? -17.839 -1.581 5.754 1.00 94.19 92 THR A N 1
ATOM 679 C CA . THR A 1 92 ? -16.822 -2.018 4.786 1.00 94.19 92 THR A CA 1
ATOM 680 C C . THR A 1 92 ? -17.427 -2.761 3.600 1.00 94.19 92 THR A C 1
ATOM 682 O O . THR A 1 92 ? -16.867 -2.696 2.510 1.00 94.19 92 THR A O 1
ATOM 685 N N . GLY A 1 93 ? -18.619 -3.353 3.746 1.00 92.94 93 GLY A N 1
ATOM 686 C CA . GLY A 1 93 ? -19.363 -3.976 2.646 1.00 92.94 93 GLY A CA 1
ATOM 687 C C . GLY A 1 93 ? -19.736 -3.026 1.496 1.00 92.94 93 GLY A C 1
ATOM 688 O O . GLY A 1 93 ? -20.048 -3.487 0.400 1.00 92.94 93 GLY A O 1
ATOM 689 N N . PHE A 1 94 ? -19.675 -1.706 1.706 1.00 91.69 94 PHE A N 1
ATOM 690 C CA . PHE A 1 94 ? -19.862 -0.704 0.648 1.00 91.69 94 PHE A CA 1
ATOM 691 C C . PHE A 1 94 ? -18.561 -0.303 -0.066 1.00 91.69 94 PHE A C 1
ATOM 693 O O . PHE A 1 94 ? -18.599 0.475 -1.027 1.00 91.69 94 PHE A O 1
ATOM 700 N N . LEU A 1 95 ? -17.405 -0.778 0.401 1.00 93.25 95 LEU A N 1
ATOM 701 C CA . LEU A 1 95 ? -16.107 -0.472 -0.189 1.00 93.25 95 LEU A CA 1
ATOM 702 C C . LEU A 1 95 ? -15.798 -1.462 -1.314 1.00 93.25 95 LEU A C 1
ATOM 704 O O . LEU A 1 95 ? -15.949 -2.669 -1.168 1.00 93.25 95 LEU A O 1
ATOM 708 N N . ILE A 1 96 ? -15.333 -0.939 -2.448 1.00 92.06 96 ILE A N 1
ATOM 709 C CA . ILE A 1 96 ? -14.917 -1.763 -3.596 1.00 92.06 96 ILE A CA 1
ATOM 710 C C . ILE A 1 96 ? -13.494 -2.302 -3.389 1.00 92.06 96 ILE A C 1
ATOM 712 O O . ILE A 1 96 ? -13.146 -3.370 -3.883 1.00 92.06 96 ILE A O 1
ATOM 716 N N . SER A 1 97 ? -12.658 -1.548 -2.676 1.00 94.88 97 SER A N 1
ATOM 717 C CA . SER A 1 97 ? -11.295 -1.922 -2.311 1.00 94.88 97 SER A CA 1
ATOM 718 C C . SER A 1 97 ? -10.839 -1.124 -1.092 1.00 94.88 97 SER A C 1
ATOM 720 O O . SER A 1 97 ? -11.499 -0.165 -0.688 1.00 94.88 97 SER A O 1
ATOM 722 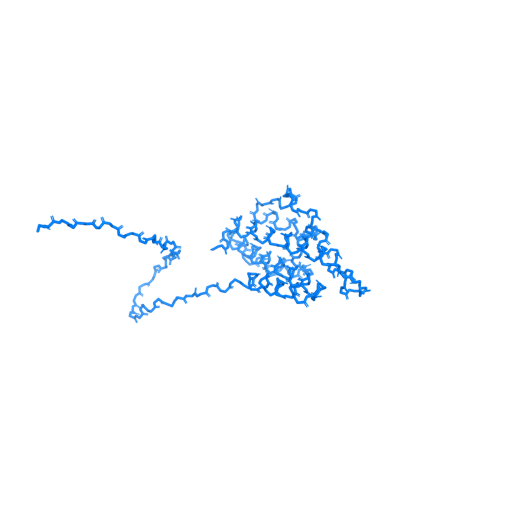N N . TYR A 1 98 ? -9.673 -1.480 -0.556 1.00 97.44 98 TYR A N 1
ATOM 723 C CA . TYR A 1 98 ? -8.999 -0.761 0.528 1.00 97.44 98 TYR A CA 1
ATOM 724 C C . TYR A 1 98 ? -7.916 0.201 0.016 1.00 97.44 98 TYR A C 1
ATOM 726 O O . TYR A 1 98 ? -6.970 0.535 0.723 1.00 97.44 98 TYR A O 1
ATOM 734 N N . ASN A 1 99 ? -8.031 0.666 -1.230 1.00 96.94 99 ASN A N 1
ATOM 735 C CA . ASN A 1 99 ? -7.068 1.608 -1.789 1.00 96.94 99 ASN A CA 1
ATOM 736 C C . ASN A 1 99 ? -7.280 3.007 -1.192 1.00 96.94 99 ASN A C 1
ATOM 738 O O . ASN A 1 99 ? -8.268 3.666 -1.519 1.00 96.94 99 ASN A O 1
ATOM 742 N N . LEU A 1 100 ? -6.329 3.501 -0.396 1.00 97.38 100 LEU A N 1
ATOM 743 C CA . LEU A 1 100 ? -6.385 4.854 0.174 1.00 97.38 100 LEU A CA 1
ATOM 744 C C . LEU A 1 100 ? -6.394 5.963 -0.887 1.00 97.38 100 LEU A C 1
ATOM 746 O O . LEU A 1 100 ? -6.877 7.055 -0.616 1.00 97.38 100 LEU A O 1
ATOM 750 N N . GLY A 1 101 ? -5.965 5.702 -2.125 1.00 95.38 101 GLY A N 1
ATOM 751 C CA . GLY A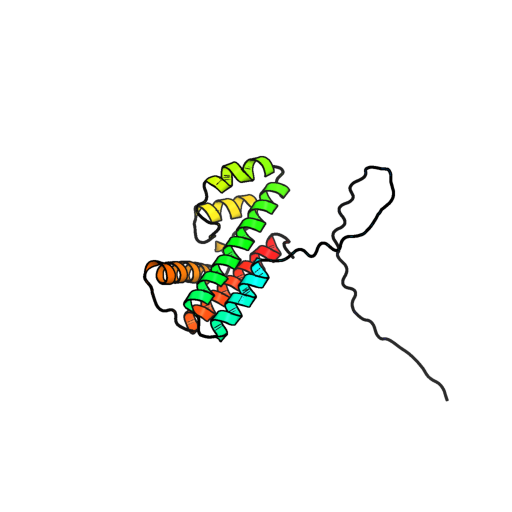 1 101 ? -6.138 6.647 -3.232 1.00 95.38 101 GLY A CA 1
ATOM 752 C C . GLY A 1 101 ? -7.614 6.936 -3.548 1.00 95.38 101 GLY A C 1
ATOM 753 O O . GLY A 1 101 ? -7.933 7.970 -4.135 1.00 95.38 101 GLY A O 1
ATOM 754 N N . ASN A 1 102 ? -8.532 6.055 -3.134 1.00 95.88 102 ASN A N 1
ATOM 755 C CA . ASN A 1 102 ? -9.966 6.297 -3.191 1.00 95.88 102 ASN A CA 1
ATOM 756 C C . ASN A 1 102 ? -10.399 7.225 -2.047 1.00 95.88 102 ASN A C 1
ATOM 758 O O . ASN A 1 102 ? -10.243 6.910 -0.868 1.00 95.88 102 ASN A O 1
ATOM 762 N N . GLU A 1 103 ? -11.028 8.347 -2.395 1.00 95.25 103 GLU A N 1
ATOM 763 C CA . GLU A 1 103 ? -11.442 9.361 -1.424 1.00 95.25 103 GLU A CA 1
ATOM 764 C C . GLU A 1 103 ? -12.361 8.821 -0.316 1.00 95.25 103 GLU A C 1
ATOM 766 O O . GLU A 1 103 ? -12.231 9.242 0.832 1.00 95.25 103 GLU A O 1
ATOM 771 N N . ARG A 1 104 ? -13.269 7.886 -0.631 1.00 95.69 104 ARG A N 1
ATOM 772 C CA . ARG A 1 104 ? -14.192 7.308 0.360 1.00 95.69 104 ARG A CA 1
ATOM 773 C C . ARG A 1 104 ? -13.447 6.442 1.371 1.00 95.69 104 ARG A C 1
ATOM 775 O O . ARG A 1 104 ? -13.677 6.588 2.567 1.00 95.69 104 ARG A O 1
ATOM 782 N N . VAL A 1 105 ? -12.539 5.592 0.890 1.00 97.12 105 VAL A N 1
ATOM 783 C CA . VAL A 1 105 ? -11.700 4.730 1.738 1.00 97.12 105 VAL A CA 1
ATOM 784 C C . VAL A 1 105 ? -10.805 5.589 2.625 1.00 97.12 105 VAL A C 1
ATOM 786 O O . VAL A 1 105 ? -10.761 5.376 3.831 1.00 97.12 105 VAL A O 1
ATOM 789 N N . ARG A 1 106 ? -10.163 6.617 2.053 1.00 97.31 106 ARG A N 1
ATOM 790 C CA . ARG A 1 106 ? -9.328 7.556 2.809 1.00 97.31 106 ARG A CA 1
ATOM 791 C C . ARG A 1 106 ? -10.103 8.275 3.903 1.00 97.31 106 ARG A C 1
ATOM 793 O O . ARG A 1 106 ? -9.663 8.274 5.036 1.00 97.31 106 ARG A O 1
ATOM 800 N N . LYS A 1 107 ? -11.271 8.846 3.595 1.00 96.44 107 LYS A N 1
ATOM 801 C CA . LYS A 1 107 ? -12.092 9.543 4.601 1.00 96.44 107 LYS A CA 1
ATOM 802 C C . LYS A 1 107 ? -12.509 8.623 5.746 1.00 96.44 107 LYS A C 1
ATOM 804 O O . LYS A 1 107 ? -12.540 9.063 6.891 1.00 96.44 107 LYS A O 1
ATOM 809 N N . LEU A 1 108 ? -12.830 7.365 5.441 1.00 96.88 108 LEU A N 1
ATOM 810 C CA . LEU A 1 108 ? -13.129 6.365 6.461 1.00 96.88 108 LEU A CA 1
ATOM 811 C C . LEU A 1 108 ? -11.897 6.071 7.326 1.00 96.88 108 LEU A C 1
ATOM 813 O O . LEU A 1 108 ? -11.999 6.107 8.549 1.00 96.88 108 LEU A O 1
ATOM 817 N N . TYR A 1 109 ? -10.747 5.818 6.697 1.00 97.69 109 TYR A N 1
ATOM 818 C CA . TYR A 1 109 ? -9.479 5.606 7.392 1.00 97.69 109 TYR A CA 1
ATOM 819 C C . TYR A 1 109 ? -9.120 6.804 8.277 1.00 97.69 109 TYR A C 1
ATO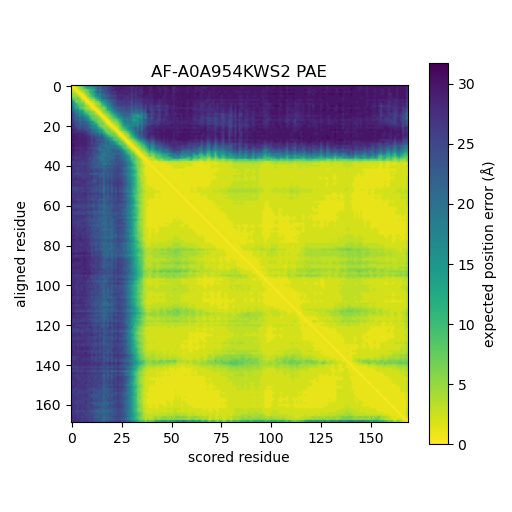M 821 O O . TYR A 1 109 ? -8.931 6.617 9.471 1.00 97.69 109 TYR A O 1
ATOM 829 N N . ASP A 1 110 ? -9.128 8.028 7.747 1.00 96.75 110 ASP A N 1
ATOM 830 C CA . ASP A 1 110 ? -8.790 9.246 8.491 1.00 96.75 110 ASP A CA 1
ATOM 831 C C . ASP A 1 110 ? -9.700 9.413 9.726 1.00 96.75 110 ASP A C 1
ATOM 833 O O . ASP A 1 110 ? -9.231 9.682 10.833 1.00 96.75 110 ASP A O 1
ATOM 837 N N . ALA A 1 111 ? -11.012 9.183 9.570 1.00 95.94 111 ALA A N 1
ATOM 838 C CA . ALA A 1 111 ? -11.982 9.285 10.662 1.00 95.94 111 ALA A CA 1
ATOM 839 C C . ALA A 1 111 ? -11.812 8.193 11.737 1.00 95.94 111 ALA A C 1
ATOM 841 O O . ALA A 1 111 ? -12.042 8.439 12.928 1.00 95.94 111 ALA A O 1
ATOM 842 N N . LEU A 1 112 ? -11.436 6.978 11.330 1.00 96.50 112 LEU A N 1
ATOM 843 C CA . LEU A 1 112 ? -11.267 5.844 12.235 1.00 96.50 112 LEU A CA 1
ATOM 844 C C . LEU A 1 112 ? -9.889 5.838 12.908 1.00 96.50 112 LEU A C 1
ATOM 846 O O . LEU A 1 112 ? -9.804 5.774 14.134 1.00 96.50 112 LEU A O 1
ATOM 850 N N . ALA A 1 113 ? -8.822 5.932 12.125 1.00 94.19 113 ALA A N 1
ATOM 851 C CA . ALA A 1 113 ? -7.440 5.871 12.585 1.00 94.19 113 ALA A CA 1
ATOM 852 C C . ALA A 1 113 ? -6.953 7.188 13.212 1.00 94.19 113 ALA A C 1
ATOM 854 O O . ALA A 1 113 ? -5.979 7.176 13.960 1.00 94.19 113 ALA A O 1
ATOM 855 N N . GLY A 1 114 ? -7.625 8.319 12.952 1.00 94.25 114 GLY A N 1
ATOM 856 C CA . GLY A 1 114 ? -7.170 9.630 13.429 1.00 94.25 114 GLY A CA 1
ATOM 857 C C . GLY A 1 114 ? -5.875 10.086 12.750 1.00 94.25 114 GLY A C 1
ATOM 858 O O . GLY A 1 114 ? -5.055 10.761 13.368 1.00 94.25 114 GLY A O 1
ATOM 859 N N . ASP A 1 115 ? -5.686 9.683 11.497 1.00 94.75 115 ASP A N 1
ATOM 860 C CA . ASP A 1 115 ? -4.499 9.941 10.684 1.00 94.75 115 ASP A CA 1
ATOM 861 C C . ASP A 1 115 ? -4.875 10.769 9.443 1.00 94.75 115 ASP A C 1
ATOM 863 O O . ASP A 1 115 ? -6.041 10.854 9.068 1.00 94.75 115 ASP A O 1
ATOM 867 N N . THR A 1 116 ? -3.910 11.441 8.819 1.00 94.25 116 THR A N 1
ATOM 868 C CA . THR A 1 116 ? -4.122 12.190 7.568 1.00 94.25 116 THR A CA 1
ATOM 869 C C . THR A 1 116 ? -3.007 11.850 6.594 1.00 94.25 116 THR A C 1
ATOM 871 O O . THR A 1 116 ? -2.137 12.662 6.285 1.00 94.25 116 THR A O 1
ATOM 874 N N . VAL A 1 117 ? -3.067 10.626 6.073 1.00 95.12 117 VAL A N 1
ATOM 875 C CA . VAL A 1 117 ? -2.034 10.047 5.198 1.00 95.12 117 VAL A CA 1
ATOM 876 C C . VAL A 1 117 ? -1.782 10.862 3.924 1.00 95.12 117 VAL A C 1
ATOM 878 O O . VAL A 1 117 ? -0.696 10.842 3.357 1.00 95.12 117 VAL A O 1
ATOM 881 N N . ALA A 1 118 ? -2.771 11.639 3.474 1.00 96.00 118 ALA A N 1
ATOM 882 C CA . ALA A 1 118 ? -2.619 12.502 2.306 1.00 96.00 118 ALA A CA 1
ATOM 883 C C . ALA A 1 118 ? -1.737 13.740 2.532 1.00 96.00 118 ALA A C 1
ATOM 885 O O . ALA A 1 118 ? -1.427 14.435 1.567 1.00 96.00 118 ALA A O 1
ATOM 886 N N . GLY A 1 119 ? -1.373 14.034 3.783 1.00 95.31 119 GLY A N 1
ATOM 887 C CA . GLY A 1 119 ? -0.386 15.060 4.115 1.00 95.31 119 GLY A CA 1
ATOM 888 C C . GLY A 1 119 ? 1.061 14.569 4.028 1.00 95.31 119 GLY A C 1
ATOM 889 O O . GLY A 1 119 ? 1.974 15.383 4.140 1.00 95.31 119 GLY A O 1
ATOM 890 N N . GLU A 1 120 ? 1.278 13.267 3.834 1.00 97.25 120 GLU A N 1
ATOM 891 C CA . GLU A 1 120 ? 2.610 12.668 3.844 1.00 97.25 120 GLU A CA 1
ATOM 892 C C . GLU A 1 120 ? 3.366 12.889 2.527 1.00 97.25 120 GLU A C 1
ATOM 894 O O . GLU A 1 120 ? 2.788 12.916 1.438 1.00 97.25 120 GLU A O 1
ATOM 899 N N . GLY A 1 121 ? 4.697 12.996 2.613 1.00 97.75 121 GLY A N 1
ATOM 900 C CA . GLY A 1 121 ? 5.556 13.310 1.463 1.00 97.75 121 GLY A CA 1
ATOM 901 C C . GLY A 1 121 ? 5.515 12.274 0.330 1.00 97.75 121 GLY A C 1
ATOM 902 O O . GLY A 1 121 ? 5.747 12.619 -0.826 1.00 97.75 121 GLY A O 1
ATOM 903 N N . PHE A 1 122 ? 5.166 11.021 0.635 1.00 97.19 122 PHE A N 1
ATOM 904 C CA . PHE A 1 122 ? 5.043 9.938 -0.348 1.00 97.19 122 PHE A CA 1
ATOM 905 C C . PHE A 1 122 ? 3.691 9.912 -1.075 1.00 97.19 122 PHE A C 1
ATOM 907 O O . PHE A 1 122 ? 3.506 9.121 -2.003 1.00 97.19 122 PHE A O 1
ATOM 914 N N . TRP A 1 123 ? 2.722 10.736 -0.662 1.00 98.00 123 TRP A N 1
ATOM 915 C CA . TRP A 1 123 ? 1.325 10.605 -1.079 1.00 98.00 123 TRP A CA 1
ATOM 916 C C . TRP A 1 123 ? 1.117 10.676 -2.597 1.00 98.00 123 TRP A C 1
ATOM 918 O O . TRP A 1 123 ? 0.383 9.869 -3.174 1.00 98.00 123 TRP A O 1
ATOM 928 N N . GLU A 1 124 ? 1.775 11.622 -3.267 1.00 98.19 124 GLU A N 1
ATOM 929 C CA . GLU A 1 124 ? 1.662 11.766 -4.722 1.00 98.19 124 GLU A CA 1
ATOM 930 C C . GLU A 1 124 ? 2.248 10.557 -5.463 1.00 98.19 124 GLU A C 1
ATOM 932 O O . GLU A 1 124 ? 1.641 10.076 -6.422 1.00 98.19 124 GLU A O 1
ATOM 937 N N . ALA A 1 125 ? 3.365 10.008 -4.978 1.00 98.00 125 ALA A N 1
ATOM 938 C CA . ALA A 1 125 ? 3.972 8.804 -5.537 1.00 98.00 125 ALA A CA 1
ATOM 939 C C . ALA A 1 125 ? 3.078 7.569 -5.328 1.00 98.00 125 ALA A C 1
ATOM 941 O O . ALA A 1 125 ? 2.896 6.769 -6.244 1.00 98.00 125 ALA A O 1
ATOM 942 N N . PHE A 1 126 ? 2.416 7.455 -4.174 1.00 98.25 126 PHE A N 1
ATOM 943 C CA . PHE A 1 126 ? 1.437 6.393 -3.930 1.00 98.25 126 PHE A CA 1
ATOM 944 C C . PHE A 1 126 ? 0.216 6.492 -4.865 1.00 98.25 126 PHE A C 1
ATOM 946 O O . PHE A 1 126 ? -0.233 5.493 -5.430 1.00 98.25 126 PHE A O 1
ATOM 953 N N . LYS A 1 127 ? -0.314 7.697 -5.108 1.00 98.06 127 LYS A N 1
ATOM 954 C CA . LYS A 1 127 ? -1.384 7.870 -6.108 1.00 98.06 127 LYS A CA 1
ATOM 955 C C . LYS A 1 127 ? -0.912 7.499 -7.513 1.00 98.06 127 LYS A C 1
ATOM 957 O O . LYS A 1 127 ? -1.684 6.914 -8.278 1.00 98.06 127 LYS A O 1
ATOM 962 N N . ALA A 1 128 ? 0.334 7.829 -7.853 1.00 97.69 128 ALA A N 1
ATOM 963 C CA . ALA A 1 128 ? 0.933 7.433 -9.119 1.00 97.69 128 ALA A CA 1
ATOM 964 C C . ALA A 1 128 ? 1.024 5.903 -9.236 1.00 97.69 128 ALA A C 1
ATOM 966 O O . ALA A 1 128 ? 0.583 5.370 -10.250 1.00 97.69 128 ALA A O 1
ATOM 967 N N . LEU A 1 129 ? 1.457 5.192 -8.187 1.00 97.69 129 LEU A N 1
ATOM 968 C CA . LEU A 1 129 ? 1.440 3.723 -8.123 1.00 97.69 129 LEU A CA 1
ATOM 969 C C . LEU A 1 129 ? 0.047 3.158 -8.440 1.00 97.69 129 LEU A C 1
ATOM 971 O O . LEU A 1 129 ? -0.090 2.314 -9.327 1.00 97.69 129 LEU A O 1
ATOM 975 N N . ALA A 1 130 ? -0.996 3.641 -7.758 1.00 95.69 130 ALA A N 1
ATOM 976 C CA . ALA A 1 130 ? -2.362 3.158 -7.965 1.00 95.69 130 ALA A CA 1
ATOM 977 C C . ALA A 1 130 ? -2.847 3.380 -9.410 1.00 95.69 130 ALA A C 1
ATOM 979 O O . ALA A 1 130 ? -3.502 2.510 -9.994 1.00 95.69 130 ALA A O 1
ATOM 980 N N . LYS A 1 131 ? -2.497 4.527 -10.005 1.00 96.94 131 LYS A N 1
ATOM 981 C CA . LYS A 1 131 ? -2.786 4.832 -11.410 1.00 96.94 131 LYS A CA 1
ATOM 982 C C . LYS A 1 131 ? -2.029 3.894 -12.354 1.00 96.94 131 LYS A C 1
ATOM 984 O O . LYS A 1 131 ? -2.653 3.301 -13.233 1.00 96.94 131 LYS A O 1
ATOM 989 N N . THR A 1 132 ? -0.725 3.717 -12.151 1.00 97.31 132 THR A N 1
ATOM 990 C CA . THR A 1 132 ? 0.118 2.827 -12.961 1.00 97.31 132 THR A CA 1
ATOM 991 C C . THR A 1 132 ? -0.386 1.389 -12.899 1.00 97.31 132 THR A C 1
ATOM 993 O O . THR A 1 132 ? -0.522 0.746 -13.938 1.00 97.31 132 THR A O 1
ATOM 996 N N . ARG A 1 133 ? -0.772 0.902 -11.711 1.00 96.56 133 ARG A N 1
ATOM 997 C CA . ARG A 1 133 ? -1.403 -0.414 -11.539 1.00 96.56 133 ARG A CA 1
ATOM 998 C C . ARG A 1 133 ? -2.664 -0.546 -12.385 1.00 96.56 133 ARG A C 1
ATOM 1000 O O . ARG A 1 133 ? -2.839 -1.548 -13.074 1.00 96.56 133 ARG A O 1
ATOM 1007 N N . ASN A 1 134 ? -3.549 0.448 -12.326 1.00 95.88 134 ASN A N 1
ATOM 1008 C CA . ASN A 1 134 ? -4.808 0.436 -13.066 1.00 95.88 134 ASN A CA 1
ATOM 1009 C C . ASN A 1 134 ? -4.568 0.388 -14.584 1.00 95.88 134 ASN A C 1
ATOM 1011 O O . ASN A 1 134 ? -5.169 -0.423 -15.282 1.00 95.88 134 ASN A O 1
ATOM 1015 N N . GLU A 1 135 ? -3.658 1.216 -15.094 1.00 96.00 135 GLU A N 1
ATOM 1016 C CA . GLU A 1 135 ? -3.307 1.242 -16.518 1.00 96.00 135 GLU A CA 1
ATOM 1017 C C . GLU A 1 135 ? -2.604 -0.043 -16.974 1.00 96.00 135 GLU A C 1
ATOM 1019 O O . GLU A 1 135 ? -2.867 -0.537 -18.070 1.00 96.00 135 GLU A O 1
ATOM 1024 N N . SER A 1 136 ? -1.737 -0.613 -16.139 1.00 95.88 136 SER A N 1
ATOM 1025 C CA . SER A 1 136 ? -1.052 -1.864 -16.455 1.00 95.88 136 SER A CA 1
ATOM 1026 C C . SER A 1 136 ? -2.032 -3.039 -16.545 1.00 95.88 136 SER A C 1
ATOM 1028 O O . SER A 1 136 ? -2.055 -3.745 -17.551 1.00 95.88 136 SER A O 1
ATOM 1030 N N . VAL A 1 137 ? -2.911 -3.195 -15.547 1.00 94.50 137 VAL A N 1
ATOM 1031 C CA . VAL A 1 137 ? -3.868 -4.313 -15.479 1.00 94.50 137 VAL A CA 1
ATOM 1032 C C . VAL A 1 137 ? -4.979 -4.193 -16.521 1.00 94.50 137 VAL A C 1
ATOM 1034 O O . VAL A 1 137 ? -5.359 -5.194 -17.124 1.00 94.50 137 VAL A O 1
ATOM 1037 N N . HIS A 1 138 ? -5.522 -2.992 -16.740 1.00 93.94 138 HIS A N 1
ATOM 1038 C CA . HIS A 1 138 ? -6.701 -2.819 -17.597 1.00 93.94 138 HIS A CA 1
ATOM 1039 C C . HIS A 1 138 ? -6.376 -2.430 -19.038 1.00 93.94 138 HIS A C 1
ATOM 1041 O O . HIS A 1 138 ? -7.167 -2.728 -19.931 1.00 93.94 138 HIS A O 1
ATOM 1047 N N . SER A 1 139 ? -5.228 -1.795 -19.278 1.00 92.31 139 SER A N 1
ATOM 1048 C CA . SER A 1 139 ? -4.836 -1.316 -20.611 1.00 92.31 139 SER A CA 1
ATOM 1049 C C . SER A 1 139 ? -3.598 -2.024 -21.160 1.00 92.31 139 SER A C 1
ATOM 1051 O O . SER A 1 139 ? -3.156 -1.698 -22.260 1.00 92.31 139 SER A O 1
ATOM 1053 N N . GLY A 1 140 ? -3.007 -2.959 -20.407 1.00 92.69 140 GLY A N 1
ATOM 1054 C CA . GLY A 1 140 ? -1.775 -3.646 -20.799 1.00 92.69 140 GLY A CA 1
ATOM 1055 C C . GLY A 1 140 ? -0.567 -2.713 -20.905 1.00 92.69 140 GLY A C 1
ATOM 1056 O O . GLY A 1 140 ? 0.392 -3.035 -21.611 1.00 92.69 140 GLY A O 1
ATOM 1057 N N . ARG A 1 141 ? -0.612 -1.538 -20.255 1.00 96.69 141 ARG A N 1
ATOM 1058 C CA . ARG A 1 141 ? 0.493 -0.574 -20.271 1.00 96.69 141 ARG A CA 1
ATOM 1059 C C . ARG A 1 141 ? 1.752 -1.240 -19.714 1.00 96.69 141 ARG A C 1
ATOM 1061 O O . ARG A 1 141 ? 1.723 -1.811 -18.623 1.00 96.69 141 ARG A O 1
ATOM 1068 N N . LYS A 1 142 ? 2.856 -1.093 -20.450 1.00 97.62 142 LYS A N 1
ATOM 1069 C CA . LYS A 1 142 ? 4.184 -1.488 -19.987 1.00 97.62 142 LYS A CA 1
ATOM 1070 C C . LYS A 1 142 ? 4.703 -0.541 -18.914 1.00 97.62 142 LYS A C 1
ATOM 1072 O O . LYS A 1 142 ? 4.538 0.674 -19.031 1.00 97.62 142 LYS A O 1
ATOM 1077 N N . VAL A 1 143 ? 5.317 -1.117 -17.891 1.00 98.25 143 VAL A N 1
ATOM 1078 C CA . VAL A 1 143 ? 5.893 -0.392 -16.756 1.00 98.25 143 VAL A CA 1
ATOM 1079 C C . VAL A 1 143 ? 7.409 -0.429 -16.881 1.00 98.25 143 VAL A C 1
ATOM 1081 O O . VAL A 1 143 ? 7.990 -1.487 -17.108 1.00 98.25 143 VAL A O 1
ATOM 1084 N N . SER A 1 144 ? 8.054 0.729 -16.761 1.00 98.38 144 SER A N 1
ATOM 1085 C CA . SER A 1 144 ? 9.515 0.811 -16.728 1.00 98.38 144 SER A CA 1
ATOM 1086 C C . SER A 1 144 ? 10.085 0.405 -15.367 1.00 98.38 144 SER A C 1
ATOM 1088 O O . SER A 1 144 ? 9.406 0.463 -14.342 1.00 98.38 144 SER A O 1
ATOM 1090 N N . GLU A 1 145 ? 11.369 0.052 -15.345 1.00 98.50 145 GLU A N 1
ATOM 1091 C CA . GLU A 1 145 ? 12.100 -0.241 -14.109 1.00 98.50 145 GLU A CA 1
ATOM 1092 C C . GLU A 1 145 ? 11.990 0.904 -13.091 1.00 98.50 145 GLU A C 1
ATOM 1094 O O . GLU A 1 145 ? 11.676 0.667 -11.927 1.00 98.50 145 GLU A O 1
ATOM 1099 N N . THR A 1 146 ? 12.176 2.151 -13.539 1.00 98.50 146 THR A N 1
ATOM 1100 C CA . THR A 1 146 ? 12.072 3.345 -12.688 1.00 98.50 146 THR A CA 1
ATOM 1101 C C . THR A 1 146 ? 10.669 3.515 -12.114 1.00 98.50 146 THR A C 1
ATOM 1103 O O . THR A 1 146 ? 10.530 3.680 -10.910 1.00 98.50 146 THR A O 1
ATOM 1106 N N . GLU A 1 147 ? 9.618 3.394 -12.933 1.00 98.12 147 GLU A N 1
ATOM 1107 C CA . GLU A 1 147 ? 8.234 3.485 -12.440 1.00 98.12 147 GLU A CA 1
ATOM 1108 C C . GLU A 1 147 ? 7.903 2.378 -11.434 1.00 98.12 147 GLU A C 1
ATOM 1110 O O . GLU A 1 147 ? 7.161 2.604 -10.477 1.00 98.12 147 GLU A O 1
ATOM 1115 N N . SER A 1 148 ? 8.449 1.178 -11.644 1.00 98.56 148 SER A N 1
ATOM 1116 C CA . SER A 1 148 ? 8.320 0.072 -10.700 1.00 98.56 148 SER A CA 1
ATOM 1117 C C . SER A 1 148 ? 9.020 0.387 -9.381 1.00 98.56 148 SER A C 1
ATOM 1119 O O . SER A 1 148 ? 8.394 0.253 -8.333 1.00 98.56 148 SER A O 1
ATOM 1121 N N . ARG A 1 149 ? 10.270 0.865 -9.421 1.00 98.75 149 ARG A N 1
ATOM 1122 C CA . ARG A 1 149 ? 11.030 1.267 -8.228 1.00 98.75 149 ARG A CA 1
ATOM 1123 C C . ARG A 1 149 ? 10.312 2.366 -7.447 1.00 98.75 149 ARG A C 1
ATOM 1125 O O . ARG A 1 149 ? 10.038 2.172 -6.268 1.00 98.75 149 ARG A O 1
ATOM 1132 N N . ASP A 1 150 ? 9.922 3.451 -8.111 1.00 98.38 150 ASP A N 1
ATOM 1133 C CA . ASP A 1 150 ? 9.195 4.562 -7.485 1.00 98.38 150 ASP A CA 1
ATOM 1134 C C . ASP A 1 150 ? 7.892 4.078 -6.826 1.00 98.38 150 ASP A C 1
ATOM 1136 O O . ASP A 1 150 ? 7.534 4.494 -5.721 1.00 98.38 150 ASP A O 1
ATOM 1140 N N . GLY A 1 151 ? 7.186 3.155 -7.489 1.00 98.38 151 GLY A N 1
ATOM 1141 C CA . GLY A 1 151 ? 5.979 2.533 -6.962 1.00 98.38 151 GLY A CA 1
ATOM 1142 C C . GLY A 1 151 ? 6.226 1.665 -5.724 1.00 98.38 151 GLY A C 1
ATOM 1143 O O . GLY A 1 151 ? 5.468 1.753 -4.757 1.00 98.38 151 GLY A O 1
ATOM 1144 N N . LEU A 1 152 ? 7.278 0.844 -5.730 1.00 98.81 152 LEU A N 1
ATOM 1145 C CA . LEU A 1 152 ? 7.667 -0.005 -4.598 1.00 98.81 152 LEU A CA 1
ATOM 1146 C C . LEU A 1 152 ? 8.111 0.831 -3.391 1.00 98.81 152 LEU A C 1
ATOM 1148 O O . LEU A 1 152 ? 7.712 0.541 -2.259 1.00 98.81 152 LEU A O 1
ATOM 1152 N N . ASP A 1 153 ? 8.867 1.900 -3.630 1.00 98.69 153 ASP A N 1
ATOM 1153 C CA . ASP A 1 153 ? 9.321 2.810 -2.582 1.00 98.69 153 ASP A CA 1
ATOM 1154 C C . ASP A 1 153 ? 8.130 3.552 -1.955 1.00 98.69 153 ASP A C 1
ATOM 1156 O O . ASP A 1 153 ? 8.048 3.676 -0.730 1.00 98.69 153 ASP A O 1
ATOM 1160 N N . ALA A 1 154 ? 7.165 4.001 -2.766 1.00 98.69 154 ALA A N 1
ATOM 1161 C CA . ALA A 1 154 ? 5.937 4.626 -2.275 1.00 98.69 154 ALA A CA 1
ATOM 1162 C C . ALA A 1 154 ? 5.049 3.645 -1.490 1.00 98.69 154 ALA A C 1
ATOM 1164 O O . ALA A 1 154 ? 4.508 4.002 -0.441 1.00 98.69 154 ALA A O 1
ATOM 1165 N N . ALA A 1 155 ? 4.919 2.401 -1.965 1.00 98.75 155 ALA A N 1
ATOM 1166 C CA . ALA A 1 155 ? 4.179 1.352 -1.269 1.00 98.75 155 ALA A CA 1
ATOM 1167 C C . ALA A 1 155 ? 4.798 1.035 0.098 1.00 98.75 155 ALA A C 1
ATOM 1169 O O . ALA A 1 155 ? 4.083 0.947 1.098 1.00 98.75 155 ALA A O 1
ATOM 1170 N N . SER A 1 156 ? 6.126 0.919 0.148 1.00 98.62 156 SER A N 1
ATOM 1171 C CA . SER A 1 156 ? 6.879 0.654 1.375 1.00 98.62 156 SER A CA 1
ATOM 1172 C C . SER A 1 156 ? 6.734 1.790 2.387 1.00 98.62 156 SER A C 1
ATOM 1174 O O . SER A 1 156 ? 6.506 1.532 3.567 1.00 98.62 156 SER A O 1
ATOM 1176 N N . GLN A 1 157 ? 6.790 3.045 1.930 1.00 98.69 157 GLN A N 1
ATOM 1177 C CA . GLN A 1 157 ? 6.570 4.216 2.783 1.00 98.69 157 GLN A CA 1
ATOM 1178 C C . GLN A 1 157 ? 5.149 4.257 3.355 1.00 98.69 157 GLN A C 1
ATOM 1180 O O . GLN A 1 157 ? 4.983 4.481 4.554 1.00 98.69 157 GLN A O 1
ATOM 1185 N N . LEU A 1 158 ? 4.128 3.970 2.538 1.00 98.50 158 LEU A N 1
ATOM 1186 C CA . LEU A 1 158 ? 2.747 3.891 3.017 1.00 98.50 158 LEU A CA 1
ATOM 1187 C C . LEU A 1 158 ? 2.567 2.768 4.048 1.00 98.50 158 LEU A C 1
ATOM 1189 O O . LEU A 1 158 ? 1.937 2.981 5.081 1.00 98.50 158 LEU A O 1
ATOM 1193 N N . VAL A 1 159 ? 3.119 1.582 3.778 1.00 98.25 159 VAL A N 1
ATOM 1194 C CA . VAL A 1 159 ? 3.061 0.441 4.701 1.00 98.25 159 VAL A CA 1
ATOM 1195 C C . VAL A 1 159 ? 3.712 0.804 6.035 1.00 98.25 159 VAL A C 1
ATOM 1197 O O . VAL A 1 159 ? 3.059 0.687 7.069 1.00 98.25 159 VAL A O 1
ATOM 1200 N N . ALA A 1 160 ? 4.940 1.324 6.016 1.00 97.75 160 ALA A N 1
ATOM 1201 C CA . ALA A 1 160 ? 5.652 1.721 7.229 1.00 97.75 160 ALA A CA 1
ATOM 1202 C C . ALA A 1 160 ? 4.889 2.794 8.027 1.00 97.75 160 ALA A C 1
ATOM 1204 O O . ALA A 1 160 ? 4.777 2.700 9.251 1.00 97.75 160 ALA A O 1
ATOM 1205 N N . HIS A 1 161 ? 4.310 3.783 7.338 1.00 97.88 161 HIS A N 1
ATOM 1206 C CA . HIS A 1 161 ? 3.483 4.819 7.959 1.00 97.88 161 HIS A CA 1
ATOM 1207 C C . HIS A 1 161 ? 2.264 4.225 8.671 1.00 97.88 161 HIS A C 1
ATOM 1209 O O . HIS A 1 161 ? 2.038 4.502 9.851 1.00 97.88 161 HIS A O 1
ATOM 1215 N N . ILE A 1 162 ? 1.500 3.366 7.988 1.00 97.44 162 ILE A N 1
ATOM 1216 C CA . ILE A 1 162 ? 0.304 2.741 8.567 1.00 97.44 162 ILE A CA 1
ATOM 1217 C C . ILE A 1 162 ? 0.683 1.821 9.734 1.00 97.44 162 ILE A C 1
ATOM 1219 O O . ILE A 1 162 ? -0.001 1.861 10.762 1.00 97.44 162 ILE A O 1
ATOM 1223 N N . GLU A 1 163 ? 1.761 1.034 9.620 1.00 95.44 163 GLU A N 1
ATOM 1224 C CA . GLU A 1 163 ? 2.255 0.185 10.713 1.00 95.44 163 GLU A CA 1
ATOM 1225 C C . GLU A 1 163 ? 2.542 1.010 11.964 1.00 95.44 163 GLU A C 1
ATOM 1227 O O . GLU A 1 163 ? 2.038 0.693 13.046 1.00 95.44 163 GLU A O 1
ATOM 1232 N N . GLN A 1 164 ? 3.312 2.089 11.802 1.00 95.12 164 GLN A N 1
ATOM 1233 C CA . GLN A 1 164 ? 3.716 2.958 12.896 1.00 95.12 164 GLN A CA 1
ATOM 1234 C C . GLN A 1 164 ? 2.513 3.658 13.533 1.00 95.12 164 GLN A C 1
ATOM 1236 O O . GLN A 1 164 ? 2.375 3.659 14.757 1.00 95.12 164 GLN A O 1
ATOM 1241 N N . LYS A 1 165 ? 1.626 4.246 12.722 1.00 95.38 165 LYS A N 1
ATOM 1242 C CA . LYS A 1 165 ? 0.471 5.011 13.217 1.00 95.38 165 LYS A CA 1
ATOM 1243 C C . LYS A 1 165 ? -0.566 4.144 13.915 1.00 95.38 165 LYS A C 1
ATOM 1245 O O . LYS A 1 165 ? -1.178 4.594 14.879 1.00 95.38 165 LYS A O 1
ATOM 1250 N N . ASN A 1 166 ? -0.745 2.906 13.461 1.00 93.62 166 ASN A N 1
ATOM 1251 C CA . ASN A 1 166 ? -1.795 2.020 13.962 1.00 93.62 166 ASN A CA 1
ATOM 1252 C C . ASN A 1 166 ? -1.259 0.932 14.906 1.00 93.62 166 ASN A C 1
ATOM 1254 O O . ASN A 1 166 ? -2.031 0.092 15.377 1.00 93.62 166 ASN A O 1
ATOM 1258 N N . GLY A 1 167 ? 0.045 0.928 15.205 1.00 91.56 167 GLY A N 1
ATOM 1259 C CA . GLY A 1 167 ? 0.695 -0.059 16.069 1.00 91.56 167 GLY A CA 1
ATOM 1260 C C . GLY A 1 167 ? 0.503 -1.488 15.561 1.00 91.56 167 GLY A C 1
ATOM 1261 O O . GLY A 1 167 ? 0.063 -2.350 16.322 1.00 91.56 167 GLY A O 1
ATOM 1262 N N . LEU A 1 168 ? 0.712 -1.711 14.261 1.00 87.31 168 LEU A N 1
ATOM 1263 C CA . LEU A 1 168 ? 0.636 -3.039 13.624 1.00 87.31 168 LEU A CA 1
ATOM 1264 C C . LEU A 1 168 ? 2.005 -3.748 13.578 1.00 87.31 168 LEU A C 1
ATOM 1266 O O . LEU A 1 168 ? 2.167 -4.745 12.873 1.00 87.31 168 LEU A O 1
ATOM 1270 N N . THR A 1 169 ? 2.972 -3.211 14.321 1.00 74.81 169 THR A N 1
ATOM 1271 C CA . THR A 1 169 ? 4.304 -3.771 14.564 1.00 74.81 169 THR A CA 1
ATOM 1272 C C . THR A 1 169 ? 4.317 -4.866 15.612 1.00 74.81 169 THR A C 1
ATOM 1274 O O . THR A 1 169 ? 3.368 -4.954 16.415 1.00 74.81 169 THR A O 1
#

Foldseek 3Di:
DDDDDDDDDDDDDDDDPDDDDDDDDDDDPDPDPPPPDLVLVVLLVVLVVCLVVVVLLVSLVSLQVSLQVLLLVLLCLLCVVVVNNVVSCVVCVPPPTCQCLDVVNVVSSCVRLVDNCCVDPLNVLCNLSVVSNCCCVPVVDDD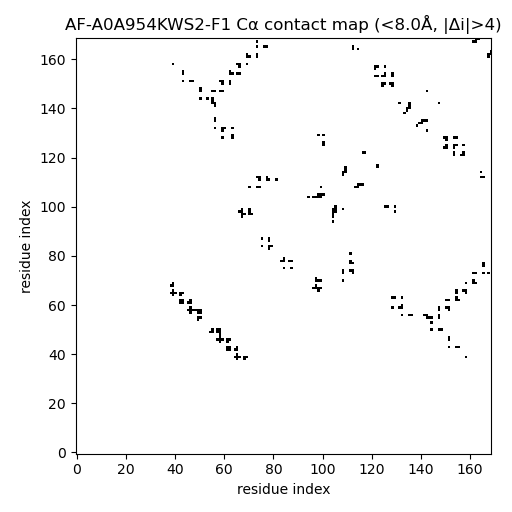DSVNSVSSSVSSVVSSVVSCVSRVVD